Protein AF-A0A934HHL2-F1 (afdb_monomer)

Structure (mmCIF, N/CA/C/O backbone):
data_AF-A0A934HHL2-F1
#
_entry.id   AF-A0A934HHL2-F1
#
loop_
_atom_site.group_PDB
_atom_site.id
_atom_site.type_symbol
_atom_site.label_atom_id
_atom_site.label_alt_id
_atom_site.label_comp_id
_atom_site.label_asym_id
_atom_site.label_entity_id
_atom_site.label_seq_id
_atom_site.pdbx_PDB_ins_code
_atom_site.Cartn_x
_atom_site.Cartn_y
_atom_site.Cartn_z
_atom_site.occupancy
_atom_site.B_iso_or_equiv
_atom_site.auth_seq_id
_atom_site.auth_comp_id
_atom_site.auth_asym_id
_atom_site.auth_atom_id
_atom_site.pdbx_PDB_model_num
ATOM 1 N N . MET A 1 1 ? -16.735 2.528 5.920 1.00 66.69 1 MET A N 1
ATOM 2 C CA . MET A 1 1 ? -15.356 3.074 5.964 1.00 66.69 1 MET A CA 1
ATOM 3 C C . MET A 1 1 ? -14.335 1.994 5.629 1.00 66.69 1 MET A C 1
ATOM 5 O O . MET A 1 1 ? -13.582 2.184 4.683 1.00 66.69 1 MET A O 1
ATOM 9 N N . SER A 1 2 ? -14.373 0.848 6.317 1.00 77.56 2 SER A N 1
ATOM 10 C CA . SER A 1 2 ? -13.496 -0.302 6.049 1.00 77.56 2 SER A CA 1
ATOM 11 C C . SER A 1 2 ? -13.570 -0.811 4.606 1.00 77.56 2 SER A C 1
ATOM 13 O O . SER A 1 2 ? -12.544 -1.138 4.037 1.00 77.56 2 SER A O 1
ATOM 15 N N . GLU A 1 3 ? -14.739 -0.770 3.964 1.00 85.50 3 GLU A N 1
ATOM 16 C CA . GLU A 1 3 ? -14.911 -1.192 2.563 1.00 85.50 3 GLU A CA 1
ATOM 17 C C . GLU A 1 3 ? -14.084 -0.363 1.562 1.00 85.50 3 GLU A C 1
ATOM 19 O O . GLU A 1 3 ? -13.424 -0.921 0.694 1.00 85.50 3 GLU A O 1
ATOM 24 N N . LYS A 1 4 ? -1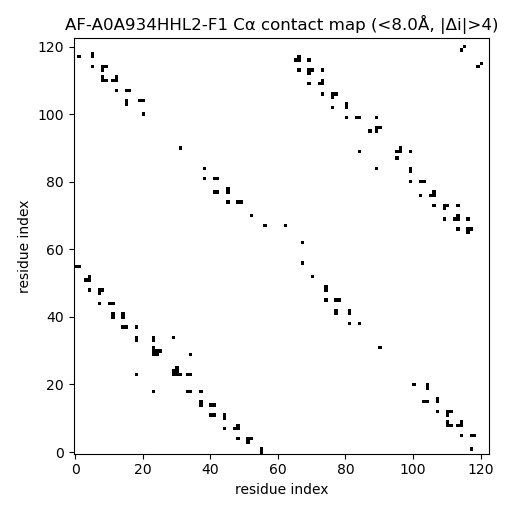4.024 0.969 1.723 1.00 89.56 4 LYS A N 1
ATOM 25 C CA . LYS A 1 4 ? -13.185 1.834 0.869 1.00 89.56 4 LYS A CA 1
ATOM 26 C C . LYS A 1 4 ? -11.693 1.582 1.092 1.00 89.56 4 LYS A C 1
ATOM 28 O O . LYS A 1 4 ? -10.915 1.653 0.148 1.00 89.56 4 LYS A O 1
ATOM 33 N N . LEU A 1 5 ? -11.306 1.302 2.338 1.00 90.81 5 LEU A N 1
ATOM 34 C CA . LEU A 1 5 ? -9.930 0.974 2.704 1.00 90.81 5 LEU A CA 1
ATOM 35 C C . LEU A 1 5 ? -9.511 -0.377 2.112 1.00 90.81 5 LEU A C 1
ATOM 37 O O . LEU A 1 5 ? -8.454 -0.467 1.499 1.00 90.81 5 LEU A O 1
ATOM 41 N N . VAL A 1 6 ? -10.371 -1.391 2.224 1.00 91.44 6 VAL A N 1
ATOM 42 C CA . VAL A 1 6 ? -10.169 -2.713 1.615 1.00 91.44 6 VAL A CA 1
ATOM 43 C C . VAL A 1 6 ? -10.105 -2.599 0.097 1.00 91.44 6 VAL A C 1
ATOM 45 O O . VAL A 1 6 ? -9.181 -3.135 -0.497 1.00 91.44 6 VAL A O 1
ATOM 48 N N . GLN A 1 7 ? -11.001 -1.837 -0.534 1.00 93.44 7 GLN A N 1
ATOM 49 C CA . GLN A 1 7 ? -10.953 -1.619 -1.980 1.00 93.44 7 GLN A CA 1
ATOM 50 C C . GLN A 1 7 ? -9.644 -0.947 -2.417 1.00 93.44 7 GLN A C 1
ATOM 52 O O . GLN A 1 7 ? -9.067 -1.329 -3.429 1.00 93.44 7 GLN A O 1
ATOM 57 N N . CYS A 1 8 ? -9.154 0.037 -1.658 1.00 92.62 8 CYS A N 1
ATOM 58 C CA . CYS A 1 8 ? -7.872 0.684 -1.937 1.00 92.62 8 CYS A CA 1
ATOM 59 C C . CYS A 1 8 ? -6.699 -0.301 -1.804 1.00 92.62 8 CYS A C 1
ATOM 61 O O . CYS A 1 8 ? -5.840 -0.350 -2.681 1.00 92.62 8 CYS A O 1
ATOM 63 N N . LEU A 1 9 ? -6.703 -1.138 -0.762 1.00 92.50 9 LEU A N 1
ATOM 64 C CA . LEU A 1 9 ? -5.717 -2.206 -0.593 1.00 92.50 9 LEU A CA 1
ATOM 65 C C . LEU A 1 9 ? -5.776 -3.231 -1.732 1.00 92.50 9 LEU A C 1
ATOM 67 O O . LEU A 1 9 ? -4.726 -3.634 -2.214 1.00 92.50 9 LEU A O 1
ATOM 71 N N . ILE A 1 10 ? -6.969 -3.612 -2.198 1.00 92.69 10 ILE A N 1
ATOM 72 C CA . ILE A 1 10 ? -7.138 -4.508 -3.352 1.00 92.69 10 ILE A CA 1
ATOM 73 C C . ILE A 1 10 ? -6.525 -3.883 -4.604 1.00 92.69 10 ILE A C 1
ATOM 75 O O . ILE A 1 10 ? -5.744 -4.541 -5.272 1.00 92.69 10 ILE A O 1
ATOM 79 N N . VAL A 1 11 ? -6.784 -2.602 -4.886 1.00 91.25 11 VAL A N 1
ATOM 80 C CA . VAL A 1 11 ? -6.197 -1.916 -6.054 1.00 91.25 11 VAL A CA 1
ATOM 81 C C . VAL A 1 11 ? -4.665 -1.884 -5.987 1.00 91.25 11 VAL A C 1
ATOM 83 O O . VAL A 1 11 ? -4.001 -2.100 -7.000 1.00 91.25 11 VAL A O 1
ATOM 86 N N . ILE A 1 12 ? -4.090 -1.644 -4.803 1.00 90.38 12 ILE A N 1
ATOM 87 C CA . ILE A 1 12 ? -2.635 -1.726 -4.600 1.00 90.38 12 ILE A CA 1
ATOM 88 C C . ILE A 1 12 ? -2.153 -3.167 -4.820 1.00 90.38 12 ILE A C 1
ATOM 90 O O . ILE A 1 12 ? -1.177 -3.383 -5.533 1.00 90.38 12 ILE A O 1
ATOM 94 N N . GLY A 1 13 ? -2.849 -4.152 -4.250 1.00 89.25 13 GLY A N 1
ATOM 95 C CA . GLY A 1 13 ? -2.538 -5.573 -4.396 1.00 89.25 13 GLY A CA 1
ATOM 96 C C . GLY A 1 13 ? -2.575 -6.038 -5.852 1.00 89.25 13 GLY A C 1
ATOM 97 O O . GLY A 1 13 ? -1.636 -6.687 -6.301 1.00 89.25 13 GLY A O 1
ATOM 98 N N . ASP A 1 14 ? -3.589 -5.640 -6.616 1.00 88.44 14 ASP A N 1
ATOM 99 C CA . ASP A 1 14 ? -3.733 -5.949 -8.040 1.00 88.44 14 ASP A CA 1
ATOM 100 C C . ASP A 1 14 ? -2.591 -5.340 -8.861 1.00 88.44 14 ASP A C 1
ATOM 102 O O . ASP A 1 14 ? -2.043 -6.001 -9.744 1.00 88.44 14 ASP A O 1
ATOM 106 N N . ALA A 1 15 ? -2.183 -4.101 -8.555 1.00 84.88 15 ALA A N 1
ATOM 107 C CA . ALA A 1 15 ? -1.040 -3.465 -9.209 1.00 84.88 15 ALA A CA 1
ATOM 108 C C . ALA A 1 15 ? 0.269 -4.231 -8.949 1.00 84.88 15 ALA A C 1
ATOM 110 O O . ALA A 1 15 ? 1.076 -4.390 -9.865 1.00 84.88 15 ALA A O 1
ATOM 111 N N . LEU A 1 16 ? 0.451 -4.743 -7.729 1.00 84.19 16 LEU A N 1
ATOM 112 C CA . LEU A 1 16 ? 1.616 -5.540 -7.336 1.00 84.19 16 LEU A CA 1
ATOM 113 C C . LEU A 1 16 ? 1.580 -6.957 -7.938 1.00 84.19 16 LEU A C 1
ATOM 115 O O . LEU A 1 16 ? 2.603 -7.458 -8.403 1.00 84.19 16 LEU A O 1
ATOM 119 N N . GLN A 1 17 ? 0.407 -7.595 -7.999 1.00 78.38 17 GLN A N 1
ATOM 120 C CA . GLN A 1 17 ? 0.228 -8.939 -8.564 1.00 78.38 17 GLN A CA 1
ATOM 121 C C . GLN A 1 17 ? 0.289 -8.974 -10.088 1.00 78.38 17 GLN A C 1
ATOM 123 O O . GLN A 1 17 ? 0.812 -9.936 -10.661 1.00 78.38 17 GLN A O 1
ATOM 128 N N . ALA A 1 18 ? -0.210 -7.932 -10.764 1.00 67.69 18 ALA A N 1
ATOM 129 C CA . ALA A 1 18 ? -0.108 -7.800 -12.216 1.00 67.69 18 ALA A CA 1
ATOM 130 C C . ALA A 1 18 ? 1.344 -7.959 -12.697 1.00 67.69 18 ALA A C 1
ATOM 132 O O . ALA A 1 18 ? 1.576 -8.401 -13.826 1.00 67.69 18 ALA A O 1
ATOM 133 N N . VAL A 1 19 ? 2.296 -7.680 -11.803 1.00 60.09 19 VAL A N 1
ATOM 134 C CA . VAL A 1 19 ? 3.721 -7.537 -12.061 1.00 60.09 19 VAL A CA 1
ATOM 135 C C . VAL A 1 19 ? 4.549 -8.347 -11.048 1.00 60.09 19 VAL A C 1
ATOM 137 O O . VAL A 1 19 ? 5.614 -7.937 -10.598 1.00 60.09 19 VAL A O 1
ATOM 140 N N . SER A 1 20 ? 4.066 -9.544 -10.688 1.00 63.00 20 SER A N 1
ATOM 141 C CA . SER A 1 20 ? 4.823 -10.513 -9.880 1.00 63.00 20 SER A CA 1
ATOM 142 C C . SER A 1 20 ? 6.271 -10.649 -10.374 1.00 63.00 20 SER A C 1
ATOM 144 O O . SER A 1 20 ? 6.511 -10.578 -11.579 1.00 63.00 20 SER A O 1
ATOM 146 N N . LEU A 1 21 ? 7.221 -10.916 -9.474 1.00 61.41 21 LEU A N 1
ATOM 147 C CA . LEU A 1 21 ? 8.661 -11.002 -9.770 1.00 61.41 21 LEU A CA 1
ATOM 148 C C . LEU A 1 21 ? 8.985 -11.929 -10.966 1.00 61.41 21 LEU A C 1
ATOM 150 O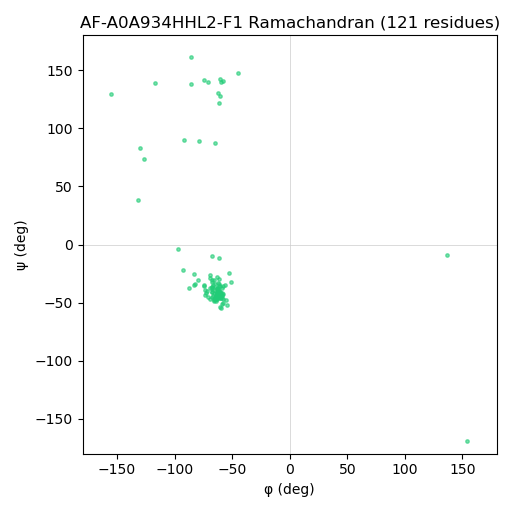 O . LEU A 1 21 ? 9.880 -11.637 -11.757 1.00 61.41 21 LEU A O 1
ATOM 154 N N . ASP A 1 22 ? 8.183 -12.981 -11.160 1.00 65.19 22 ASP A N 1
ATOM 155 C CA . ASP A 1 22 ? 8.262 -13.911 -12.296 1.00 65.19 22 ASP A CA 1
ATOM 156 C C . ASP A 1 22 ? 7.850 -13.299 -13.649 1.00 65.19 22 ASP A C 1
ATOM 158 O O . ASP A 1 22 ? 8.336 -13.722 -14.694 1.00 65.19 22 ASP A O 1
ATOM 162 N N . ARG A 1 23 ? 6.959 -12.300 -13.649 1.00 64.94 23 ARG A N 1
ATOM 163 C CA . ARG A 1 23 ? 6.520 -11.552 -14.843 1.00 64.94 23 ARG A CA 1
ATOM 164 C C . ARG A 1 23 ? 7.487 -10.432 -15.208 1.00 64.94 23 ARG A C 1
ATOM 166 O O . ARG A 1 23 ? 7.695 -10.181 -16.389 1.00 64.94 23 ARG A O 1
ATOM 173 N N . LEU A 1 24 ? 8.092 -9.794 -14.206 1.00 66.00 24 LEU A N 1
ATOM 174 C CA . LEU A 1 24 ? 9.135 -8.784 -14.412 1.00 66.00 24 LEU A CA 1
ATOM 175 C C . LEU A 1 24 ? 10.423 -9.381 -14.979 1.00 66.00 24 LEU A C 1
ATOM 177 O O . LEU A 1 24 ? 11.141 -8.721 -15.731 1.00 66.00 24 LEU A O 1
ATOM 181 N N . ARG A 1 25 ? 10.716 -10.633 -14.619 1.00 64.75 25 ARG A N 1
ATOM 182 C CA . ARG A 1 25 ? 11.916 -11.346 -15.044 1.00 64.75 25 ARG A CA 1
ATOM 183 C C . ARG A 1 25 ? 11.651 -12.132 -16.329 1.00 64.75 25 ARG A C 1
ATOM 185 O O . ARG A 1 25 ? 11.287 -13.305 -16.295 1.00 64.75 25 ARG A O 1
ATOM 192 N N . GLN A 1 26 ? 11.882 -11.507 -17.480 1.00 64.88 26 GLN A N 1
ATOM 193 C CA . GLN A 1 26 ? 11.789 -12.181 -18.776 1.00 64.88 26 GLN A CA 1
ATOM 194 C C . GLN A 1 26 ? 13.106 -12.892 -19.140 1.00 64.88 26 GLN A C 1
ATOM 196 O O . GLN A 1 26 ? 14.179 -12.604 -18.600 1.00 64.88 26 GLN A O 1
ATOM 201 N N . ARG A 1 27 ? 13.047 -13.847 -20.082 1.00 51.22 27 ARG A N 1
ATOM 202 C CA . ARG A 1 27 ? 14.239 -14.507 -20.652 1.00 51.22 27 ARG A CA 1
ATOM 203 C C . ARG A 1 27 ? 15.083 -13.477 -21.417 1.00 51.22 27 ARG A C 1
ATOM 205 O O . ARG A 1 27 ? 14.909 -13.312 -22.617 1.00 51.22 27 ARG A O 1
ATOM 212 N N . GLY A 1 28 ? 15.990 -12.800 -20.716 1.00 59.75 28 GLY A N 1
ATOM 213 C CA . GLY A 1 28 ? 16.910 -11.814 -21.294 1.00 59.75 28 GLY A CA 1
ATOM 214 C C . GLY A 1 28 ? 17.083 -10.531 -20.481 1.00 59.75 28 GLY A C 1
ATOM 215 O O . GLY A 1 28 ? 17.981 -9.757 -20.796 1.00 59.75 28 GLY A O 1
ATOM 216 N N . GLY A 1 29 ? 16.285 -10.309 -19.432 1.00 66.94 29 GLY A N 1
ATOM 217 C CA . GLY A 1 29 ? 16.402 -9.112 -18.602 1.00 66.94 29 GLY A CA 1
ATOM 218 C C . GLY A 1 29 ? 15.100 -8.728 -17.909 1.00 66.94 29 GLY A C 1
ATOM 219 O O . GLY A 1 29 ? 14.142 -9.500 -17.876 1.00 66.94 29 GLY A O 1
ATOM 220 N N . TRP A 1 30 ? 15.105 -7.527 -17.343 1.00 74.12 30 TRP A N 1
ATOM 221 C CA . TRP A 1 30 ? 13.957 -6.919 -16.681 1.00 74.12 30 TRP A CA 1
ATOM 222 C C . TRP A 1 30 ? 13.065 -6.197 -17.687 1.00 74.12 30 TRP A C 1
ATOM 224 O O . TRP A 1 30 ? 13.564 -5.486 -18.561 1.00 74.12 30 TRP A O 1
ATOM 234 N N . ASP A 1 31 ? 11.752 -6.352 -17.533 1.00 79.62 31 ASP A N 1
ATOM 235 C CA . ASP A 1 31 ? 10.774 -5.498 -18.204 1.00 79.62 31 ASP A CA 1
ATOM 236 C C . ASP A 1 31 ? 10.676 -4.158 -17.457 1.00 79.62 31 ASP A C 1
ATOM 238 O O . ASP A 1 31 ? 9.920 -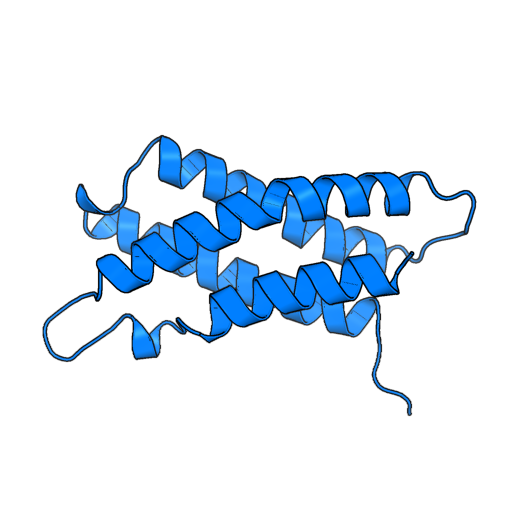4.001 -16.498 1.00 79.62 31 ASP A O 1
ATOM 242 N N . TRP A 1 32 ? 11.529 -3.211 -17.852 1.00 77.94 32 TRP A N 1
ATOM 243 C CA . TRP A 1 32 ? 11.653 -1.907 -17.197 1.00 77.94 32 TRP A CA 1
ATOM 244 C C . TRP A 1 32 ? 10.420 -1.022 -17.361 1.00 77.94 32 TRP A C 1
ATOM 246 O O . TRP A 1 32 ? 10.129 -0.223 -16.474 1.00 77.94 32 TRP A O 1
ATOM 256 N N . ASP A 1 33 ? 9.690 -1.162 -18.466 1.00 82.12 33 ASP A N 1
ATOM 257 C CA . ASP A 1 33 ? 8.474 -0.384 -18.691 1.00 82.12 33 ASP A CA 1
ATOM 258 C C . ASP A 1 33 ? 7.350 -0.889 -17.781 1.00 82.12 33 ASP A C 1
ATOM 260 O O . ASP A 1 33 ? 6.667 -0.089 -17.138 1.00 82.12 33 ASP A O 1
ATOM 264 N N . LEU A 1 34 ? 7.226 -2.214 -17.636 1.00 78.94 34 LEU A N 1
ATOM 265 C CA . LEU A 1 34 ? 6.316 -2.819 -16.667 1.00 78.94 34 LEU A CA 1
ATOM 266 C C . LEU A 1 34 ? 6.703 -2.458 -15.225 1.00 78.94 34 LEU A C 1
ATOM 268 O O . LEU A 1 34 ? 5.834 -2.205 -14.392 1.00 78.94 34 LEU A O 1
ATOM 272 N N . PHE A 1 35 ? 8.003 -2.409 -14.930 1.00 78.94 35 PHE A N 1
ATOM 273 C CA . PHE A 1 35 ? 8.501 -1.998 -13.623 1.00 78.94 35 PHE A CA 1
ATOM 274 C C . PHE A 1 35 ? 8.081 -0.566 -13.280 1.00 78.94 35 PHE A C 1
ATOM 276 O O . PHE A 1 35 ? 7.434 -0.354 -12.255 1.00 78.94 35 PHE A O 1
ATOM 283 N N . ASP A 1 36 ? 8.367 0.400 -14.155 1.00 81.00 36 ASP A N 1
ATOM 284 C CA . ASP A 1 36 ? 8.001 1.805 -13.947 1.00 81.00 36 ASP A CA 1
ATOM 285 C C . ASP A 1 36 ? 6.484 2.010 -13.850 1.00 81.00 36 ASP A C 1
ATOM 287 O O . ASP A 1 36 ? 6.019 2.856 -13.083 1.00 81.00 36 ASP A O 1
ATOM 291 N N . GLU A 1 37 ? 5.694 1.218 -14.580 1.00 84.62 37 GLU A N 1
ATOM 292 C CA . GLU A 1 37 ? 4.235 1.242 -14.476 1.00 84.62 37 GLU A CA 1
ATOM 293 C C . GLU A 1 37 ? 3.754 0.859 -13.066 1.00 84.62 37 GLU A C 1
ATOM 295 O O . GLU A 1 37 ? 2.845 1.502 -12.527 1.00 84.62 37 GLU A O 1
ATOM 300 N N . VAL A 1 38 ? 4.378 -0.138 -12.426 1.00 81.75 38 VAL A N 1
ATOM 301 C CA . VAL A 1 38 ? 4.087 -0.481 -11.021 1.00 81.75 38 VAL A CA 1
ATOM 302 C C . VAL A 1 38 ? 4.464 0.658 -10.098 1.00 81.75 38 VAL A C 1
ATOM 304 O O . VAL A 1 38 ? 3.667 1.007 -9.225 1.00 81.75 38 VAL A O 1
ATOM 307 N N . LEU A 1 39 ? 5.645 1.256 -10.292 1.00 81.94 39 LEU A N 1
ATOM 308 C CA . LEU A 1 39 ? 6.066 2.419 -9.511 1.00 81.94 39 LEU A CA 1
ATOM 309 C C . LEU A 1 39 ? 5.038 3.531 -9.587 1.00 81.94 39 LEU A C 1
ATOM 311 O O . LEU A 1 39 ? 4.526 3.958 -8.551 1.00 81.94 39 LEU A O 1
ATOM 315 N N . ALA A 1 40 ? 4.648 3.912 -10.796 1.00 85.44 40 ALA A N 1
ATOM 316 C CA . ALA A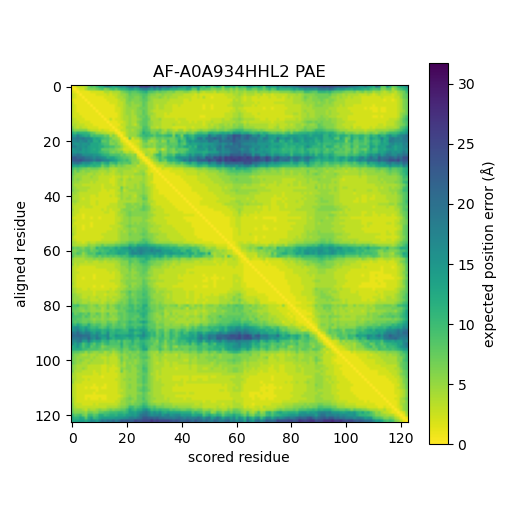 1 40 ? 3.656 4.948 -11.008 1.00 85.44 40 ALA A CA 1
ATOM 317 C C . ALA A 1 40 ? 2.315 4.610 -10.338 1.00 85.44 40 ALA A C 1
ATOM 319 O O . ALA A 1 40 ? 1.725 5.472 -9.684 1.00 85.44 40 ALA A O 1
ATOM 320 N N . ARG A 1 41 ? 1.835 3.365 -10.448 1.00 86.56 41 ARG A N 1
ATOM 321 C CA . ARG A 1 41 ? 0.567 2.945 -9.831 1.00 86.56 41 ARG A CA 1
ATOM 322 C C . ARG A 1 41 ? 0.624 2.973 -8.307 1.00 86.56 41 ARG A C 1
ATOM 324 O O . ARG A 1 41 ? -0.278 3.528 -7.685 1.00 86.56 41 ARG A O 1
ATOM 331 N N . VAL A 1 42 ? 1.673 2.422 -7.699 1.00 85.62 42 VAL A N 1
ATOM 332 C CA . VAL A 1 42 ? 1.836 2.428 -6.236 1.00 85.62 42 VAL A CA 1
ATOM 333 C C . VAL A 1 42 ? 1.965 3.865 -5.718 1.00 85.62 42 VAL A C 1
ATOM 335 O O . VAL A 1 42 ? 1.283 4.232 -4.757 1.00 85.62 42 VAL A O 1
ATOM 338 N N . GLU A 1 43 ? 2.751 4.714 -6.385 1.00 87.44 43 GLU A N 1
ATOM 339 C CA . GLU A 1 43 ? 2.884 6.131 -6.021 1.00 87.44 43 GLU A CA 1
ATOM 340 C C . GLU A 1 43 ? 1.554 6.893 -6.133 1.00 87.44 43 GLU A C 1
ATOM 342 O O . GLU A 1 43 ? 1.246 7.716 -5.272 1.00 87.44 43 GLU A O 1
ATOM 347 N N . GLN A 1 44 ? 0.731 6.606 -7.148 1.00 89.62 44 GLN A N 1
ATOM 348 C CA . GLN A 1 44 ? -0.593 7.221 -7.309 1.00 89.62 44 GLN A CA 1
ATOM 349 C C . GLN A 1 44 ? -1.589 6.795 -6.222 1.00 89.62 44 GLN A C 1
ATOM 351 O O . GLN A 1 44 ? -2.405 7.609 -5.790 1.00 89.62 44 GLN A O 1
ATOM 356 N N . GLN A 1 45 ? -1.540 5.537 -5.774 1.00 89.56 45 GLN A N 1
ATOM 357 C CA . GLN A 1 45 ? -2.478 5.006 -4.777 1.00 89.56 45 GLN A CA 1
ATOM 358 C C . GLN A 1 45 ? -2.084 5.341 -3.331 1.00 89.56 45 GLN A C 1
ATOM 360 O O . GLN A 1 45 ? -2.955 5.434 -2.463 1.00 89.56 45 GLN A O 1
ATOM 365 N N . THR A 1 46 ? -0.794 5.570 -3.062 1.00 89.62 46 THR A N 1
ATOM 366 C CA . THR A 1 46 ? -0.275 5.814 -1.702 1.00 89.62 46 THR A CA 1
ATOM 367 C C . THR A 1 46 ? -0.981 6.981 -0.980 1.00 89.62 46 THR A C 1
ATOM 369 O O . THR A 1 46 ? -1.445 6.773 0.144 1.00 89.62 46 THR A O 1
ATOM 372 N N . PRO A 1 47 ? -1.184 8.173 -1.583 1.00 91.56 47 PRO A N 1
ATOM 373 C CA . PRO A 1 47 ? -1.886 9.275 -0.914 1.00 91.56 47 PRO A CA 1
ATOM 374 C C . PRO A 1 47 ? -3.351 8.960 -0.583 1.00 91.56 47 PRO A C 1
ATOM 376 O O . PRO A 1 47 ? -3.857 9.357 0.469 1.00 91.56 47 PRO A O 1
ATOM 379 N N . GLN A 1 48 ? -4.042 8.234 -1.467 1.00 92.31 48 GLN A N 1
ATOM 380 C CA . GLN A 1 48 ? -5.425 7.824 -1.233 1.00 92.31 48 GLN A CA 1
ATOM 381 C C . GLN A 1 48 ? -5.509 6.839 -0.063 1.00 92.31 48 GLN A C 1
ATOM 383 O O . GLN A 1 48 ? -6.363 6.999 0.813 1.00 92.31 48 GLN A O 1
ATOM 388 N N . PHE A 1 49 ? -4.605 5.858 -0.023 1.00 93.88 49 PHE A N 1
ATOM 389 C CA . PHE A 1 49 ? -4.490 4.930 1.096 1.00 93.88 49 PHE A CA 1
ATOM 390 C C . PHE A 1 49 ? -4.230 5.673 2.412 1.00 93.88 49 PHE A C 1
ATOM 392 O O . PHE A 1 49 ? -4.942 5.445 3.387 1.00 93.88 49 PHE A O 1
ATOM 399 N N . GLN A 1 50 ? -3.292 6.622 2.427 1.00 93.25 50 GLN A N 1
ATOM 400 C CA . GLN A 1 50 ? -2.967 7.427 3.609 1.00 93.25 50 GLN A CA 1
ATOM 401 C C . GLN A 1 50 ? -4.159 8.241 4.121 1.00 93.25 50 GLN A C 1
ATOM 403 O O . GLN A 1 50 ? -4.429 8.259 5.321 1.00 93.25 50 GLN A O 1
ATOM 408 N N . ALA A 1 51 ? -4.930 8.866 3.229 1.00 93.31 51 ALA A N 1
ATOM 409 C CA . ALA A 1 51 ? -6.133 9.603 3.617 1.00 93.31 51 ALA A CA 1
ATOM 410 C C . ALA A 1 51 ? -7.204 8.684 4.237 1.00 93.31 51 ALA A C 1
ATOM 412 O O . ALA A 1 51 ? -7.836 9.028 5.246 1.00 93.31 51 ALA A O 1
ATOM 413 N N . LEU A 1 52 ? -7.396 7.491 3.663 1.00 94.25 52 LEU A N 1
ATOM 414 C CA . LEU A 1 52 ? -8.309 6.480 4.199 1.00 94.25 52 LEU A CA 1
ATOM 415 C C . LEU A 1 52 ? -7.813 5.925 5.537 1.00 94.25 52 LEU A C 1
ATOM 417 O O . LEU A 1 52 ? -8.625 5.727 6.441 1.00 94.25 52 LEU A O 1
ATOM 421 N N . LEU A 1 53 ? -6.501 5.735 5.688 1.00 94.12 53 LEU A N 1
ATOM 422 C CA . LEU A 1 53 ? -5.872 5.314 6.933 1.00 94.12 53 LEU A CA 1
ATOM 423 C C . LEU A 1 53 ? -6.069 6.354 8.031 1.00 94.12 53 LEU A C 1
ATOM 425 O O . LEU A 1 53 ? -6.495 5.987 9.115 1.00 94.12 53 LEU A O 1
ATOM 429 N N . VAL A 1 54 ? -5.839 7.642 7.770 1.00 93.94 54 VAL A N 1
ATOM 430 C CA . VAL A 1 54 ? -6.091 8.712 8.751 1.00 93.94 54 VAL A CA 1
ATOM 431 C C . VAL A 1 54 ? -7.560 8.727 9.169 1.00 93.94 54 VAL A C 1
ATOM 433 O O . VAL A 1 54 ? -7.865 8.767 10.357 1.00 93.94 54 VAL A O 1
ATOM 436 N N . THR A 1 55 ? -8.479 8.613 8.209 1.00 92.81 55 THR A N 1
ATOM 437 C CA . THR A 1 55 ? -9.920 8.559 8.502 1.00 92.81 55 THR A CA 1
ATOM 438 C C . THR A 1 55 ? -10.262 7.350 9.375 1.00 92.81 55 THR A C 1
ATOM 440 O O . THR A 1 55 ? -10.954 7.491 10.384 1.00 92.81 55 THR A O 1
ATOM 443 N N . PHE A 1 56 ? -9.721 6.174 9.036 1.00 90.56 56 PHE A N 1
ATOM 444 C CA . PHE A 1 56 ? -9.827 4.975 9.862 1.00 90.56 56 PHE A CA 1
ATOM 445 C C . PHE A 1 56 ? -9.236 5.216 11.250 1.00 90.56 56 PHE A C 1
ATOM 447 O O . PHE A 1 56 ? -9.875 4.862 12.233 1.00 90.56 56 PHE A O 1
ATOM 454 N N . LEU A 1 57 ? -8.071 5.869 11.332 1.00 91.06 57 LEU A N 1
ATOM 455 C CA . LEU A 1 57 ? -7.331 6.129 12.560 1.00 91.06 57 LEU A CA 1
ATOM 456 C C . LEU A 1 57 ? -8.005 7.138 13.497 1.00 91.06 57 LEU A C 1
ATOM 458 O O . LEU A 1 57 ? -7.808 7.061 14.712 1.00 91.06 57 LEU A O 1
ATOM 462 N N . CYS A 1 58 ? -8.825 8.033 12.954 1.00 91.31 58 CYS A N 1
ATOM 463 C CA . CYS A 1 58 ? -9.557 9.062 13.688 1.00 91.31 58 CYS A CA 1
ATOM 464 C C . CYS A 1 58 ? -11.013 8.680 14.015 1.00 91.31 58 CYS A C 1
ATOM 466 O O . CYS A 1 58 ? -11.686 9.448 14.698 1.00 91.31 58 CYS A O 1
ATOM 468 N N . SER A 1 59 ? -11.513 7.523 13.561 1.00 87.38 59 SER A N 1
ATOM 469 C CA . SER A 1 59 ? -12.877 7.069 13.882 1.00 87.38 59 SER A CA 1
ATOM 470 C C . SER A 1 59 ? -13.079 6.904 15.400 1.00 87.38 59 SER A C 1
ATOM 472 O O . SER A 1 59 ? -12.198 6.376 16.076 1.00 87.38 59 SER A O 1
ATOM 474 N N . PRO A 1 60 ? -14.227 7.285 15.977 1.00 82.06 60 PRO A N 1
ATOM 475 C CA . PRO A 1 60 ? -14.495 7.080 17.405 1.00 82.06 60 PRO A CA 1
ATOM 476 C C . PRO A 1 60 ? -14.637 5.597 17.803 1.00 82.06 60 PRO A C 1
ATOM 478 O O . PRO A 1 60 ? -14.699 5.276 18.987 1.00 82.06 60 PRO A O 1
ATOM 481 N N . GLU A 1 61 ? -14.706 4.689 16.831 1.00 84.19 61 GLU A N 1
ATOM 482 C CA . GLU A 1 61 ? -14.888 3.256 17.051 1.00 84.19 61 GLU A CA 1
ATOM 483 C C . GLU A 1 61 ? -13.609 2.578 17.564 1.00 84.19 61 GLU A C 1
ATOM 485 O O . GLU A 1 61 ? -12.494 2.862 17.107 1.00 84.19 61 GLU A O 1
ATOM 490 N N . ALA A 1 62 ? -13.789 1.623 18.482 1.00 76.88 62 ALA A N 1
ATOM 491 C CA . ALA A 1 62 ? -12.710 0.776 18.970 1.00 76.88 62 ALA A CA 1
ATOM 492 C C . ALA A 1 62 ? -12.126 -0.060 17.823 1.00 76.88 62 ALA A C 1
ATOM 494 O O . ALA A 1 62 ? -12.852 -0.725 17.083 1.00 76.88 62 ALA A O 1
ATOM 495 N N . ARG A 1 63 ? -10.797 -0.037 17.692 1.00 84.62 63 ARG A N 1
ATOM 496 C CA . ARG A 1 63 ? -10.064 -0.741 16.636 1.00 84.62 63 ARG A CA 1
ATOM 497 C C . ARG A 1 63 ? -9.151 -1.788 17.225 1.00 84.62 63 ARG A C 1
ATOM 499 O O . ARG A 1 63 ? -8.498 -1.561 18.244 1.00 84.62 63 ARG A O 1
ATOM 506 N N . ARG A 1 64 ? -9.113 -2.946 16.573 1.00 90.56 64 ARG A N 1
ATOM 507 C CA . ARG A 1 64 ? -8.234 -4.026 16.996 1.00 90.56 64 ARG A CA 1
ATOM 508 C C . ARG A 1 64 ? -6.785 -3.650 16.685 1.00 90.56 64 ARG A C 1
ATOM 510 O O . ARG A 1 64 ? -6.489 -3.069 15.640 1.00 90.56 64 ARG A O 1
ATOM 517 N N . ALA A 1 65 ? -5.882 -3.979 17.604 1.00 90.88 65 ALA A N 1
ATOM 518 C CA . ALA A 1 65 ? -4.471 -3.618 17.487 1.00 90.88 65 ALA A CA 1
ATOM 519 C C . ALA A 1 65 ? -3.796 -4.249 16.255 1.00 90.88 65 ALA A C 1
ATOM 521 O O . ALA A 1 65 ? -2.935 -3.626 15.642 1.00 90.88 65 ALA A O 1
ATOM 522 N N . ASP A 1 66 ? -4.219 -5.451 15.863 1.00 93.38 66 ASP A N 1
ATOM 523 C CA . ASP A 1 66 ? -3.722 -6.162 14.683 1.00 93.38 66 ASP A CA 1
ATOM 524 C C . ASP A 1 66 ? -4.106 -5.468 13.368 1.00 93.38 66 ASP A C 1
ATOM 526 O O . ASP A 1 66 ? -3.257 -5.315 12.494 1.00 93.38 66 ASP A O 1
ATOM 530 N N . GLN A 1 67 ? -5.337 -4.962 13.251 1.00 92.56 67 GLN A N 1
ATOM 531 C CA . GLN A 1 67 ? -5.779 -4.169 12.096 1.00 92.56 67 GLN A CA 1
ATOM 532 C C . GLN A 1 67 ? -4.944 -2.898 11.937 1.00 92.56 67 GLN A C 1
ATOM 534 O O . GLN A 1 67 ? -4.491 -2.574 10.840 1.00 92.56 67 GLN A O 1
ATOM 539 N N . VAL A 1 68 ? -4.714 -2.187 13.044 1.00 93.56 68 VAL A N 1
ATOM 540 C CA . VAL A 1 68 ? -3.893 -0.972 13.046 1.00 93.56 68 VAL A CA 1
ATOM 541 C C . VAL A 1 68 ? -2.450 -1.299 12.662 1.00 93.56 68 VAL A C 1
ATOM 543 O O . VAL A 1 68 ? -1.887 -0.631 11.799 1.00 93.56 68 VAL A O 1
ATOM 546 N N . ALA A 1 69 ? -1.862 -2.342 13.250 1.00 94.44 69 ALA A N 1
ATOM 547 C CA . ALA A 1 69 ? -0.494 -2.754 12.951 1.00 94.44 69 ALA A CA 1
ATOM 548 C C . ALA A 1 69 ? -0.313 -3.151 11.476 1.00 94.44 69 ALA A C 1
ATOM 550 O O . ALA A 1 69 ? 0.651 -2.720 10.843 1.00 94.44 69 ALA A O 1
ATOM 551 N N . ALA A 1 70 ? -1.252 -3.918 10.914 1.00 94.50 70 ALA A N 1
ATOM 552 C CA . ALA A 1 70 ? -1.209 -4.329 9.514 1.00 94.50 70 ALA A CA 1
ATOM 553 C C . ALA A 1 70 ? -1.273 -3.125 8.559 1.00 94.50 70 ALA A C 1
ATOM 555 O O . ALA A 1 70 ? -0.487 -3.033 7.618 1.00 94.50 70 ALA A O 1
ATOM 556 N N . LEU A 1 71 ? -2.149 -2.158 8.838 1.00 94.44 71 LEU A N 1
ATOM 557 C CA . LEU A 1 71 ? -2.276 -0.943 8.033 1.00 94.44 71 LEU A CA 1
ATOM 558 C C . LEU A 1 71 ? -1.048 -0.031 8.117 1.00 94.44 71 LEU A C 1
ATOM 560 O O . LEU A 1 71 ? -0.604 0.498 7.099 1.00 94.44 71 LEU A O 1
ATOM 564 N N . LEU A 1 72 ? -0.469 0.129 9.309 1.00 94.88 72 LEU A N 1
ATOM 565 C CA . LEU A 1 72 ? 0.759 0.909 9.489 1.00 94.88 72 LEU A CA 1
ATOM 566 C C . LEU A 1 72 ? 1.965 0.261 8.792 1.00 94.88 72 LEU A C 1
ATOM 568 O O . LEU A 1 72 ? 2.863 0.970 8.340 1.00 94.88 72 LEU A O 1
ATOM 572 N N . ALA A 1 73 ? 1.994 -1.070 8.673 1.00 94.56 73 ALA A N 1
ATOM 573 C CA . ALA A 1 73 ? 3.028 -1.761 7.907 1.00 94.56 73 ALA A CA 1
ATOM 574 C C . ALA A 1 73 ? 2.943 -1.433 6.405 1.00 94.56 73 ALA A C 1
ATOM 576 O O . ALA A 1 73 ? 3.974 -1.174 5.783 1.00 94.56 73 ALA A O 1
ATOM 577 N N . VAL A 1 74 ? 1.728 -1.385 5.844 1.00 93.56 74 VAL A N 1
ATOM 578 C CA . VAL A 1 74 ? 1.496 -0.964 4.450 1.00 93.56 74 VAL A CA 1
ATOM 579 C C . VAL A 1 74 ? 1.889 0.503 4.247 1.00 93.56 74 VAL A C 1
ATOM 581 O O . VAL A 1 74 ? 2.587 0.819 3.283 1.00 93.56 74 VAL A O 1
ATOM 584 N N . ASP A 1 75 ? 1.512 1.397 5.167 1.00 93.25 75 ASP A N 1
ATOM 585 C CA . ASP A 1 75 ? 1.876 2.823 5.099 1.00 93.25 75 ASP A CA 1
ATOM 586 C C . ASP A 1 75 ? 3.393 3.024 5.088 1.00 93.25 75 ASP A C 1
ATOM 588 O O . ASP A 1 75 ? 3.946 3.659 4.191 1.00 93.25 75 ASP A O 1
ATOM 592 N N . ARG A 1 76 ? 4.095 2.402 6.039 1.00 90.50 76 ARG A N 1
ATOM 593 C CA . ARG A 1 76 ? 5.546 2.547 6.156 1.00 90.50 76 ARG A CA 1
ATOM 594 C C . ARG A 1 76 ? 6.278 2.077 4.8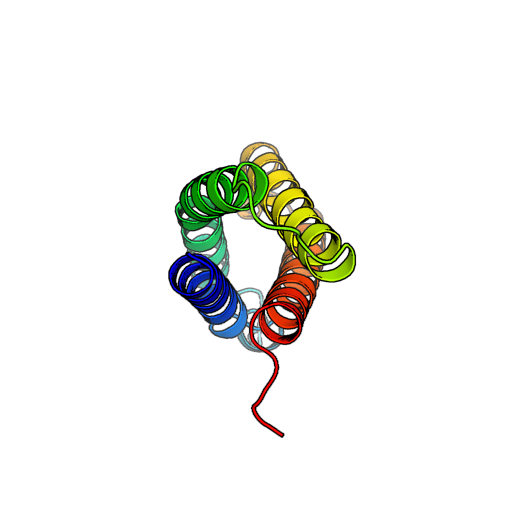99 1.00 90.50 76 ARG A C 1
ATOM 596 O O . ARG A 1 76 ? 7.220 2.743 4.473 1.00 90.50 76 ARG A O 1
ATOM 603 N N . LEU A 1 77 ? 5.876 0.943 4.324 1.00 89.00 77 LEU A N 1
ATOM 604 C CA . LEU A 1 77 ? 6.523 0.393 3.131 1.00 89.00 77 LEU A CA 1
ATOM 605 C C . LEU A 1 77 ? 6.184 1.194 1.870 1.00 89.00 77 LEU A C 1
ATOM 607 O O . LEU A 1 77 ? 7.091 1.512 1.107 1.00 89.00 77 LEU A O 1
ATOM 611 N N . SER A 1 78 ? 4.921 1.584 1.678 1.00 86.94 78 SER A N 1
ATOM 612 C CA . SER A 1 78 ? 4.510 2.407 0.528 1.00 86.94 78 SER A CA 1
ATOM 613 C C . SER A 1 78 ? 5.173 3.794 0.531 1.00 86.94 78 SER A C 1
ATOM 615 O O . SER A 1 78 ? 5.623 4.277 -0.514 1.00 86.94 78 SER A O 1
ATOM 617 N N . ALA A 1 79 ? 5.338 4.404 1.709 1.00 84.75 79 ALA A N 1
ATOM 618 C CA . ALA A 1 79 ? 6.068 5.659 1.872 1.00 84.75 79 ALA A CA 1
ATOM 619 C C . ALA A 1 79 ? 7.582 5.499 1.643 1.00 84.75 79 ALA A C 1
ATOM 621 O O . ALA A 1 79 ? 8.176 6.293 0.911 1.00 84.75 79 ALA A O 1
ATOM 622 N N . ALA A 1 80 ? 8.207 4.474 2.238 1.00 83.31 80 ALA A N 1
ATOM 623 C CA . ALA A 1 80 ? 9.636 4.199 2.060 1.00 83.31 80 ALA A CA 1
ATOM 624 C C . ALA A 1 80 ? 9.983 3.965 0.586 1.00 83.31 80 ALA A C 1
ATOM 626 O O . ALA A 1 80 ? 10.963 4.509 0.080 1.00 83.31 80 ALA A O 1
ATOM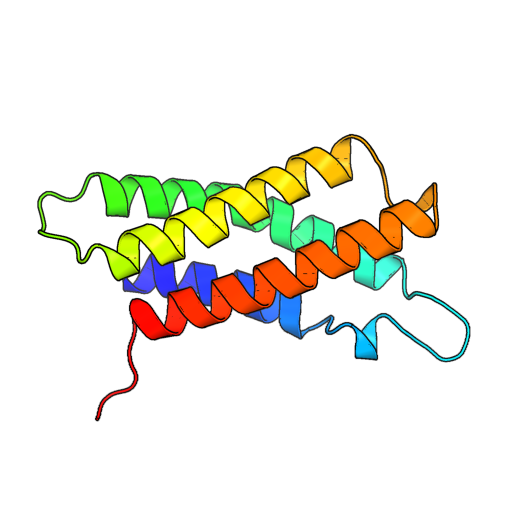 627 N N . TYR A 1 81 ? 9.127 3.219 -0.103 1.00 80.62 81 TYR A N 1
ATOM 628 C CA . TYR A 1 81 ? 9.219 2.976 -1.530 1.00 80.62 81 TYR A CA 1
ATOM 629 C C . TYR A 1 81 ? 9.147 4.268 -2.349 1.00 80.62 81 TYR A C 1
ATOM 631 O O . TYR A 1 81 ? 10.084 4.562 -3.083 1.00 80.62 81 TYR A O 1
ATOM 639 N N . THR A 1 82 ? 8.094 5.071 -2.159 1.00 78.31 82 THR A N 1
ATOM 640 C CA . THR A 1 82 ? 7.890 6.334 -2.893 1.00 78.31 82 THR A CA 1
ATOM 641 C C . THR A 1 82 ? 9.057 7.304 -2.691 1.00 78.31 82 THR A C 1
ATOM 643 O O . THR A 1 82 ? 9.422 8.067 -3.583 1.00 78.31 82 THR A O 1
ATOM 646 N N . TYR A 1 83 ? 9.650 7.314 -1.496 1.00 80.38 83 TYR A N 1
ATOM 647 C CA . TYR A 1 83 ? 10.827 8.129 -1.217 1.00 80.38 83 TYR A CA 1
ATOM 648 C C . TYR A 1 83 ? 12.072 7.596 -1.933 1.00 80.38 83 TYR A C 1
ATOM 650 O O . TYR A 1 83 ? 12.817 8.366 -2.540 1.00 80.38 83 TYR A O 1
ATOM 658 N N . TRP A 1 84 ? 12.288 6.281 -1.889 1.00 78.19 84 TRP A N 1
ATOM 659 C CA . TRP A 1 84 ? 13.456 5.644 -2.485 1.00 78.19 84 TRP A CA 1
ATOM 660 C C . TRP A 1 84 ? 13.471 5.759 -4.011 1.00 78.19 84 TRP A C 1
ATOM 662 O O . TRP A 1 84 ? 14.480 6.179 -4.567 1.00 78.19 84 TRP A O 1
ATOM 672 N N . THR A 1 85 ? 12.359 5.461 -4.688 1.00 76.81 85 THR A N 1
ATOM 673 C CA . THR A 1 85 ? 12.246 5.505 -6.162 1.00 76.81 85 THR A CA 1
ATOM 674 C C . THR A 1 85 ? 12.489 6.899 -6.732 1.00 76.81 85 THR A C 1
ATOM 676 O O . THR A 1 85 ? 13.013 7.039 -7.837 1.00 76.81 85 THR A O 1
ATOM 679 N N . ARG A 1 86 ? 12.163 7.946 -5.965 1.00 79.12 86 ARG A N 1
ATOM 680 C CA . ARG A 1 86 ? 12.435 9.344 -6.329 1.00 79.12 86 ARG A CA 1
ATOM 681 C C . ARG A 1 86 ? 13.900 9.732 -6.184 1.00 79.12 86 ARG A C 1
ATOM 683 O O . ARG A 1 86 ? 14.381 10.551 -6.962 1.00 79.12 86 ARG A O 1
ATOM 690 N N . LEU A 1 87 ? 14.589 9.192 -5.181 1.00 75.94 87 LEU A N 1
ATOM 691 C CA . LEU A 1 87 ? 16.007 9.472 -4.947 1.00 75.94 87 LEU A CA 1
ATOM 692 C C . LEU A 1 87 ? 16.929 8.616 -5.813 1.00 75.94 87 LEU A C 1
ATOM 694 O O . LEU A 1 87 ? 17.982 9.091 -6.232 1.00 75.94 87 LEU A O 1
ATOM 698 N N . PHE A 1 88 ? 16.523 7.379 -6.084 1.00 73.38 88 PHE A N 1
ATOM 699 C CA . PHE A 1 88 ? 17.298 6.381 -6.807 1.00 73.38 88 PHE A CA 1
ATOM 700 C C . PHE A 1 88 ? 16.436 5.785 -7.922 1.00 73.38 88 PHE A C 1
ATOM 702 O O . PHE A 1 88 ? 15.822 4.729 -7.742 1.00 73.38 88 PHE A O 1
ATOM 709 N N . PRO A 1 89 ? 16.354 6.468 -9.079 1.00 69.56 89 PRO A N 1
ATOM 710 C CA . PRO A 1 89 ? 15.588 5.979 -10.206 1.00 69.56 89 PRO A CA 1
ATOM 711 C C . PRO A 1 89 ? 16.146 4.624 -10.672 1.00 69.56 89 PRO A C 1
ATOM 713 O O . PRO A 1 89 ? 17.338 4.519 -10.976 1.00 69.56 89 PRO A O 1
ATOM 716 N N . PRO A 1 90 ? 15.302 3.596 -10.794 1.00 64.88 90 PRO A N 1
ATOM 717 C CA . PRO A 1 90 ? 15.747 2.214 -10.977 1.00 64.88 90 PRO A CA 1
ATOM 718 C C . PRO A 1 90 ? 16.521 1.991 -12.282 1.00 64.88 90 PRO A C 1
ATOM 720 O O . PRO A 1 90 ? 17.457 1.198 -12.337 1.00 64.88 90 PRO A O 1
ATOM 723 N N . ARG A 1 91 ? 16.237 2.787 -13.320 1.00 65.69 91 ARG A N 1
ATOM 724 C CA . ARG A 1 91 ? 16.940 2.729 -14.613 1.00 65.69 91 ARG A CA 1
ATOM 725 C C . ARG A 1 91 ? 18.445 3.038 -14.540 1.00 65.69 91 ARG A C 1
ATOM 727 O O . ARG A 1 91 ? 19.138 2.839 -15.533 1.00 65.69 91 ARG A O 1
ATOM 734 N N . GLN A 1 92 ? 18.954 3.555 -13.419 1.00 64.06 92 GLN A N 1
ATOM 735 C CA . GLN A 1 92 ? 20.353 3.981 -13.297 1.00 64.06 92 GLN A CA 1
ATOM 736 C C . GLN A 1 92 ? 21.285 2.891 -12.746 1.00 64.06 92 GLN A C 1
ATOM 738 O O . GLN A 1 92 ? 22.489 2.961 -12.993 1.00 64.06 92 GLN A O 1
ATOM 743 N N . ASN A 1 93 ? 20.761 1.883 -12.037 1.00 66.06 93 ASN A N 1
ATOM 744 C CA . ASN A 1 93 ? 21.575 0.855 -11.388 1.00 66.06 93 ASN A CA 1
ATOM 745 C C . ASN A 1 93 ? 20.795 -0.460 -11.187 1.00 66.06 93 ASN A C 1
ATOM 747 O O . ASN A 1 93 ? 19.689 -0.484 -10.641 1.00 66.06 93 ASN A O 1
ATOM 751 N N . HIS A 1 94 ? 21.396 -1.575 -11.609 1.00 66.94 94 HIS A N 1
ATOM 752 C CA . HIS A 1 94 ? 20.795 -2.906 -11.503 1.00 66.94 94 HIS A CA 1
ATOM 753 C C . HIS A 1 94 ? 20.642 -3.366 -10.040 1.00 66.94 94 HIS A C 1
ATOM 755 O O . HIS A 1 94 ? 19.648 -4.010 -9.707 1.00 66.94 94 HIS A O 1
ATOM 761 N N . ASP A 1 95 ? 21.574 -3.009 -9.152 1.00 67.69 95 ASP A N 1
ATOM 762 C CA . ASP A 1 95 ? 21.509 -3.403 -7.735 1.00 67.69 95 ASP A CA 1
ATOM 763 C C . ASP A 1 95 ? 20.402 -2.648 -6.982 1.00 67.69 95 ASP A C 1
ATOM 765 O O . ASP A 1 95 ? 19.641 -3.252 -6.222 1.00 67.69 95 ASP A O 1
ATOM 769 N N . ASP A 1 96 ? 20.232 -1.353 -7.265 1.00 67.69 96 ASP A N 1
ATOM 770 C CA . ASP A 1 96 ? 19.147 -0.543 -6.690 1.00 67.69 96 ASP A CA 1
ATOM 771 C C . ASP A 1 96 ? 17.776 -1.045 -7.154 1.00 67.69 96 ASP A C 1
ATOM 773 O O . ASP A 1 96 ? 16.811 -1.061 -6.388 1.00 67.69 96 ASP A O 1
ATOM 777 N N . SER A 1 97 ? 17.702 -1.548 -8.387 1.00 69.31 97 SER A N 1
ATOM 778 C CA . SER A 1 97 ? 16.496 -2.179 -8.917 1.00 69.31 97 SER A CA 1
ATOM 779 C C . SER A 1 97 ? 16.141 -3.455 -8.156 1.00 69.31 97 SER A C 1
ATOM 781 O O . SER A 1 97 ? 14.992 -3.615 -7.749 1.00 69.31 97 SER A O 1
ATOM 783 N N . MET A 1 98 ? 17.119 -4.332 -7.888 1.00 74.06 98 MET A N 1
ATOM 784 C CA . MET A 1 98 ? 16.915 -5.553 -7.088 1.00 74.06 98 MET A CA 1
ATOM 785 C C . MET A 1 98 ? 16.413 -5.249 -5.675 1.00 74.06 98 MET A C 1
ATOM 787 O O . MET A 1 98 ? 15.557 -5.967 -5.152 1.00 74.06 98 MET A O 1
ATOM 791 N N . PHE A 1 99 ? 16.907 -4.173 -5.067 1.00 77.69 99 PHE A N 1
ATOM 792 C CA . PHE A 1 99 ? 16.422 -3.719 -3.771 1.00 77.69 99 PHE A CA 1
ATOM 793 C C . PHE A 1 99 ? 14.965 -3.242 -3.840 1.00 77.69 99 PHE A C 1
ATOM 795 O O . PHE A 1 99 ? 14.130 -3.713 -3.065 1.00 77.69 99 PHE A O 1
ATOM 802 N N . VAL A 1 100 ? 14.614 -2.385 -4.803 1.00 77.75 100 VAL A N 1
ATOM 803 C CA . VAL A 1 100 ? 13.227 -1.908 -4.972 1.00 77.75 100 VAL A CA 1
ATOM 804 C C . VAL A 1 100 ? 12.265 -3.069 -5.246 1.00 77.75 100 VAL A C 1
ATOM 806 O O . VAL A 1 100 ? 11.155 -3.088 -4.722 1.00 77.75 100 VAL A O 1
ATOM 809 N N . LEU A 1 101 ? 12.703 -4.088 -5.985 1.00 76.19 101 LEU A N 1
ATOM 810 C CA . LEU A 1 101 ? 11.934 -5.312 -6.219 1.00 76.19 101 LEU A CA 1
ATOM 811 C C . LEU A 1 101 ? 11.649 -6.097 -4.940 1.00 76.19 101 LEU A C 1
ATOM 813 O O . LEU A 1 101 ? 10.525 -6.559 -4.747 1.00 76.19 101 LEU A O 1
ATOM 817 N N . SER A 1 102 ? 12.644 -6.228 -4.058 1.00 79.69 102 SER A N 1
ATOM 818 C CA . SER A 1 102 ? 12.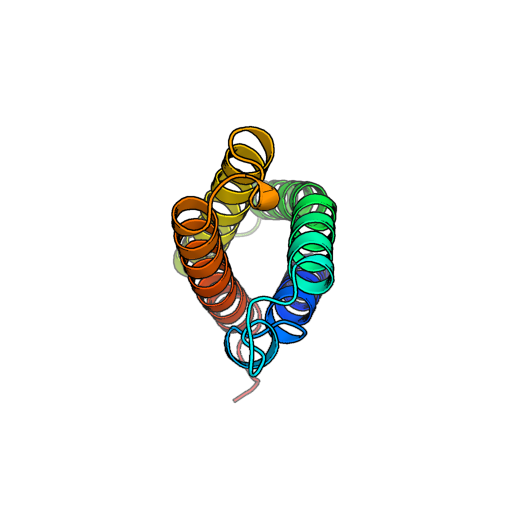433 -6.861 -2.752 1.00 79.69 102 SER A CA 1
ATOM 819 C C . SER A 1 102 ? 11.419 -6.084 -1.908 1.00 79.69 102 SER A C 1
ATOM 821 O O . SER A 1 102 ? 10.518 -6.682 -1.329 1.00 79.69 102 SER A O 1
ATOM 823 N N . LEU A 1 103 ? 11.470 -4.747 -1.943 1.00 81.31 103 LEU A N 1
ATOM 824 C CA . LEU A 1 103 ? 10.504 -3.898 -1.243 1.00 81.31 103 LEU A CA 1
ATOM 825 C C . LEU A 1 103 ? 9.086 -4.008 -1.813 1.00 81.31 103 LEU A C 1
ATOM 827 O O . LEU A 1 103 ? 8.117 -3.986 -1.056 1.00 81.31 103 LEU A O 1
ATOM 831 N N . LEU A 1 104 ? 8.948 -4.129 -3.135 1.00 83.06 104 LEU A N 1
ATOM 832 C CA . LEU A 1 104 ? 7.656 -4.345 -3.787 1.00 83.06 104 LEU A CA 1
ATOM 833 C C . LEU A 1 104 ? 7.034 -5.684 -3.395 1.00 83.06 104 LEU A C 1
ATOM 835 O O . LEU A 1 104 ? 5.826 -5.762 -3.165 1.00 83.06 104 LEU A O 1
ATOM 839 N N . HIS A 1 105 ? 7.860 -6.724 -3.294 1.00 83.56 105 HIS A N 1
ATOM 840 C CA . HIS A 1 105 ? 7.418 -8.028 -2.823 1.00 83.56 105 HIS A CA 1
ATOM 841 C C . HIS A 1 105 ? 6.947 -7.964 -1.366 1.00 83.56 105 HIS A C 1
ATOM 843 O O . HIS A 1 105 ? 5.821 -8.367 -1.072 1.00 83.56 105 HIS A O 1
ATOM 849 N N . ASP A 1 106 ? 7.742 -7.352 -0.485 1.00 88.38 106 ASP A N 1
ATOM 850 C CA . ASP A 1 106 ? 7.375 -7.151 0.919 1.00 88.38 106 ASP A CA 1
ATOM 851 C C . ASP A 1 106 ? 6.071 -6.353 1.056 1.00 88.38 106 ASP A C 1
ATOM 853 O O . ASP A 1 106 ? 5.198 -6.697 1.858 1.00 88.38 106 ASP A O 1
ATOM 857 N N . LEU A 1 107 ? 5.903 -5.294 0.254 1.00 90.00 107 LEU A N 1
ATOM 858 C CA . LEU A 1 107 ? 4.673 -4.505 0.227 1.00 90.00 107 LEU A CA 1
ATOM 859 C C . LEU A 1 107 ? 3.476 -5.365 -0.194 1.00 90.00 107 LEU A C 1
ATOM 861 O O . LEU A 1 107 ? 2.420 -5.267 0.432 1.00 90.00 107 LEU A O 1
ATOM 865 N N . SER A 1 108 ? 3.641 -6.234 -1.195 1.00 89.12 108 SER A N 1
ATOM 866 C CA . SER A 1 108 ? 2.593 -7.161 -1.638 1.00 89.12 108 SER A CA 1
ATOM 867 C C . SER A 1 108 ? 2.143 -8.077 -0.502 1.00 89.12 108 SER A C 1
ATOM 869 O O . SER A 1 108 ? 0.941 -8.207 -0.262 1.00 89.12 108 SER A O 1
ATOM 871 N N . GLU A 1 109 ? 3.083 -8.656 0.248 1.00 90.88 109 GLU A N 1
ATOM 872 C CA . GLU A 1 109 ? 2.755 -9.495 1.405 1.00 90.88 109 GLU A CA 1
ATOM 873 C C . GLU A 1 109 ? 2.010 -8.713 2.494 1.00 90.88 109 GLU A C 1
ATOM 875 O O . GLU A 1 109 ? 1.057 -9.219 3.096 1.00 90.88 109 GLU A O 1
ATOM 880 N N . LYS A 1 110 ? 2.420 -7.465 2.771 1.00 93.81 110 LYS A N 1
ATOM 881 C CA . LYS A 1 110 ? 1.755 -6.638 3.793 1.00 93.81 110 LYS A CA 1
ATOM 882 C C . LYS A 1 110 ? 0.360 -6.210 3.373 1.00 93.81 110 LYS A C 1
ATOM 884 O O . LYS A 1 110 ? -0.532 -6.193 4.219 1.00 93.81 110 LYS A O 1
ATOM 889 N N . VAL A 1 111 ? 0.158 -5.901 2.097 1.00 92.69 111 VAL A N 1
ATOM 890 C CA . VAL A 1 111 ? -1.162 -5.572 1.548 1.00 92.69 111 VAL A CA 1
ATOM 891 C C . VAL A 1 111 ? -2.091 -6.776 1.655 1.00 92.69 111 VAL A C 1
ATOM 893 O O . VAL A 1 111 ? -3.198 -6.644 2.176 1.00 92.69 111 VAL A O 1
ATOM 896 N N . GLU A 1 112 ? -1.630 -7.963 1.260 1.00 91.88 112 GLU A N 1
ATOM 897 C CA . GLU A 1 112 ? -2.418 -9.190 1.378 1.00 91.88 112 GLU A CA 1
ATOM 898 C C . GLU A 1 112 ? -2.773 -9.502 2.840 1.00 91.88 112 GLU A C 1
ATOM 900 O O . GLU A 1 112 ? -3.926 -9.802 3.164 1.00 91.88 112 GLU A O 1
ATOM 905 N N . HIS A 1 113 ? -1.805 -9.371 3.750 1.00 93.44 113 HIS A N 1
ATOM 906 C CA . HIS A 1 113 ? -2.048 -9.534 5.179 1.00 93.44 113 HIS A CA 1
ATOM 907 C C . HIS A 1 113 ? -3.076 -8.522 5.711 1.00 93.44 113 HIS A C 1
ATOM 909 O O . HIS A 1 113 ? -4.004 -8.911 6.421 1.00 93.44 113 HIS A O 1
ATOM 915 N N . ALA A 1 114 ? -2.958 -7.244 5.341 1.00 92.94 114 ALA A N 1
ATOM 916 C CA . ALA A 1 114 ? -3.893 -6.203 5.758 1.00 92.94 114 ALA A CA 1
ATOM 917 C C . ALA A 1 114 ? -5.323 -6.487 5.277 1.00 92.94 114 ALA A C 1
ATOM 919 O O . ALA A 1 114 ? -6.260 -6.360 6.066 1.00 92.94 114 ALA A O 1
ATOM 920 N N . ILE A 1 115 ? -5.499 -6.945 4.032 1.00 93.00 115 ILE A N 1
ATOM 921 C CA . ILE A 1 115 ? -6.813 -7.344 3.504 1.00 93.00 115 ILE A CA 1
ATOM 922 C C . ILE A 1 115 ? -7.420 -8.453 4.371 1.00 93.00 115 ILE A C 1
ATOM 924 O O . ILE A 1 115 ? -8.547 -8.301 4.839 1.00 93.00 115 ILE A O 1
ATOM 928 N N . ARG A 1 116 ? -6.664 -9.522 4.660 1.00 92.44 116 ARG A N 1
ATOM 929 C CA . ARG A 1 116 ? -7.147 -10.661 5.466 1.00 92.44 116 ARG A CA 1
ATOM 930 C C . ARG A 1 116 ? -7.549 -10.266 6.891 1.00 92.44 116 ARG A C 1
ATOM 932 O O . ARG A 1 116 ? -8.492 -10.827 7.437 1.00 92.44 116 ARG A O 1
ATOM 939 N N . VAL A 1 117 ? -6.838 -9.320 7.505 1.00 92.31 117 VAL A N 1
ATOM 940 C CA . VAL A 1 117 ? -7.097 -8.882 8.890 1.00 92.31 117 VAL A CA 1
ATOM 941 C C . VAL A 1 117 ? -8.282 -7.904 8.978 1.00 92.31 117 VAL A C 1
ATOM 943 O O . VAL A 1 117 ? -8.994 -7.867 9.986 1.00 92.31 117 VAL A O 1
ATOM 946 N N . ILE A 1 118 ? -8.522 -7.107 7.933 1.00 87.94 118 ILE A N 1
ATOM 947 C CA . ILE A 1 118 ? -9.612 -6.115 7.897 1.00 87.94 118 ILE A CA 1
ATOM 948 C C . ILE A 1 118 ? -10.919 -6.729 7.387 1.00 87.94 118 ILE A C 1
ATOM 950 O O . ILE A 1 118 ? -11.988 -6.389 7.892 1.00 87.94 118 ILE A O 1
ATOM 954 N N . ALA A 1 119 ? -10.831 -7.626 6.407 1.00 86.69 119 ALA A N 1
ATOM 955 C CA . ALA A 1 119 ? -11.947 -8.341 5.805 1.00 86.69 119 ALA A CA 1
ATOM 956 C C . ALA A 1 119 ? -11.674 -9.856 5.853 1.00 86.69 119 ALA A C 1
ATOM 958 O O . ALA A 1 119 ? -11.339 -10.454 4.827 1.00 86.69 119 ALA A O 1
ATOM 959 N N . PRO A 1 120 ? -11.769 -10.484 7.042 1.00 77.69 120 PRO A N 1
ATOM 960 C CA . PRO A 1 120 ? -11.610 -11.926 7.151 1.00 77.69 120 PRO A CA 1
ATOM 961 C C . PRO A 1 120 ? -12.678 -12.639 6.304 1.00 77.69 120 PRO A C 1
ATOM 963 O O . PRO A 1 120 ? -13.814 -12.155 6.232 1.00 77.69 120 PRO A O 1
ATOM 966 N N . PRO A 1 121 ? -12.339 -13.762 5.645 1.00 69.62 121 PRO A N 1
ATOM 967 C CA . PRO A 1 121 ? -13.326 -14.554 4.921 1.00 69.62 121 PRO A CA 1
ATOM 968 C C . PRO A 1 121 ? -14.440 -14.991 5.880 1.00 69.62 121 PRO A C 1
ATOM 970 O O . PRO A 1 12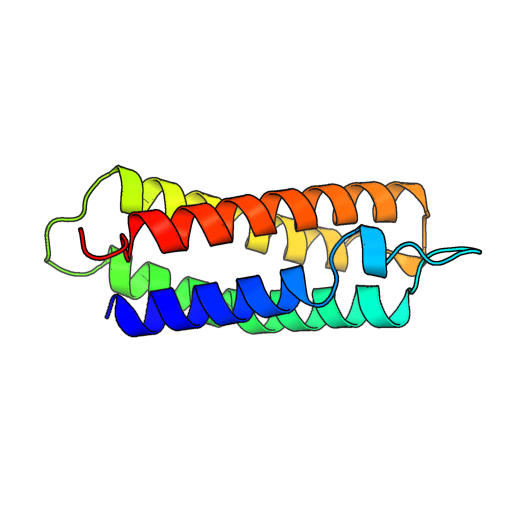1 ? -14.168 -15.301 7.039 1.00 69.62 121 PRO A O 1
ATOM 973 N N . ALA A 1 122 ? -15.687 -14.981 5.404 1.00 67.12 122 ALA A N 1
ATOM 974 C CA . ALA A 1 122 ? -16.809 -15.508 6.172 1.00 67.12 122 ALA A CA 1
ATOM 975 C C . ALA A 1 122 ? -16.565 -17.003 6.444 1.00 67.12 122 ALA A C 1
ATOM 977 O O . ALA A 1 122 ? -16.340 -17.757 5.496 1.00 67.12 122 ALA A O 1
ATOM 978 N N . GLU A 1 123 ? -16.544 -17.381 7.725 1.00 46.56 123 GLU A N 1
ATOM 979 C CA . GLU A 1 123 ? -16.458 -18.776 8.182 1.00 46.56 123 GLU A CA 1
ATOM 980 C C . GLU A 1 123 ? -17.698 -19.591 7.792 1.00 46.56 123 GLU A C 1
ATOM 982 O O . GLU A 1 123 ? -18.820 -19.027 7.820 1.00 46.56 123 GLU A O 1
#

Secondary structure (DSSP, 8-state):
-HHHHHHHHHHHHHHHHTT-HHHHEETTEE-HHHHHHHHHHHHHHHHHHHHHHHHHHH-SS---HHHHHHHHHHHHHHHHHHHHHHHS-GGG-HHHHHHHHHHHHHHHHHHHHHHHHHSPPP-

Solvent-accessible surface area (backbone atoms only — not comparable to full-atom values): 6932 Å² total; per-residue (Å²): 113,67,65,62,46,45,52,47,41,46,56,51,37,50,51,44,57,78,52,34,72,75,68,33,51,46,100,89,49,71,44,60,68,64,49,51,50,40,51,53,51,51,56,64,46,43,64,58,46,50,55,46,47,50,53,61,72,68,46,94,66,92,74,59,69,65,48,53,51,31,49,52,52,35,51,54,44,52,50,52,46,54,53,45,49,71,77,51,54,50,95,77,38,73,6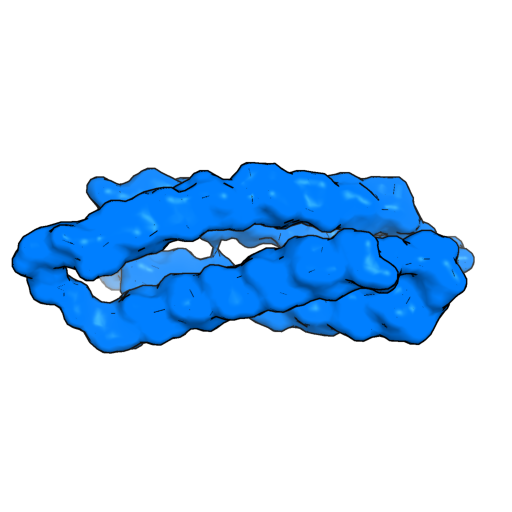8,61,33,55,51,53,51,53,51,50,52,54,39,40,56,33,32,53,50,29,42,47,64,72,58,58,80,87,129

Mean predicted aligned error: 5.92 Å

pLDDT: mean 82.34, std 10.9, range [46.56, 94.88]

Nearest PDB structures (foldseek):
  8tn1-assembly1_B  TM=5.083E-01  e=8.409E-01  synthetic construct
  7rpr-assembly2_B  TM=5.622E-01  e=3.612E+00  Borrelia miyamotoi FR64b
  8v6n-assembly1_A  TM=5.350E-01  e=4.645E+00  Homo sapiens

Foldseek 3Di:
DLVQLLVLLVQLLCLLVVCDPVNQDDPPHGPVVSVVSSLVSLLVSLVVNVVVLVVVVPDPDDDDPQLNVLSVQLNVLSVVLNVLCVVDPCVPDVVSVVVSNVSSVSSSVSSVSNSCVSPPPDD

Sequence (123 aa):
MSEKLVQCLIVIGDALQAVSLDRLRQRGGWDWDLFDEVLARVEQQTPQFQALLVTFLCSPEARRADQVAALLAVDRLSAAYTYWTRLFPPRQNHDDSMFVLSLLHDLSEKVEHAIRVIAPPAE

Radius of gyration: 15.26 Å; Cα contacts (8 Å, |Δi|>4): 98; chains: 1; bounding box: 38×28×40 Å